Protein AF-A0A7Y4NXD1-F1 (afdb_monomer)

Organism: NCBI:txid2316736

InterPro domains:
  IPR019475 DNA primase, DnaB-helicase binding domain [PF10410] (46-98)
  IPR050219 DnaG Primase [PTHR30313] (4-126)

Solvent-accessible surface area (backbone atoms only — not comparable to full-atom values): 7857 Å² total; per-residue (Å²): 132,84,85,75,71,78,82,77,86,58,69,45,70,82,66,70,88,94,47,55,73,66,57,44,32,73,75,58,35,66,67,52,47,54,49,46,52,73,72,56,45,33,46,56,64,57,47,49,50,59,54,64,49,77,83,50,57,73,87,39,70,69,42,37,53,52,46,52,53,55,40,39,59,57,46,66,71,54,86,52,66,68,62,39,50,53,53,43,47,52,51,14,67,72,69,76,46,55,53,65,61,52,52,52,52,40,52,51,54,54,54,52,56,50,52,55,52,53,57,55,66,71,68,57,77,82,83,80,90,121

Foldseek 3Di:
DDPPPPPDFDKDQDDDPDDDPVRCCVVPNPVVVVVSCVPRIDGPLRVVLVVLPPVFDCVDPVRVVVSLLVSLLSLLPDPDPVSSLVVLVVSCVVVVHDSVVSVVSSVVSNVVVVVVVVVVVVPDDDDPPD

Structure (mmCIF, N/CA/C/O backbone):
data_AF-A0A7Y4NXD1-F1
#
_entry.id   AF-A0A7Y4NXD1-F1
#
loop_
_atom_site.group_PDB
_atom_site.id
_atom_site.type_symbol
_atom_site.label_atom_id
_atom_site.label_alt_id
_atom_site.label_comp_id
_atom_site.label_asym_id
_atom_site.label_entity_id
_atom_site.label_seq_id
_atom_site.pdbx_PDB_ins_code
_atom_site.Cartn_x
_atom_site.Cartn_y
_atom_site.Cartn_z
_atom_site.occupancy
_atom_site.B_iso_or_equiv
_atom_site.auth_seq_id
_atom_site.auth_comp_id
_atom_site.auth_asym_id
_atom_site.auth_atom_id
_atom_site.pdbx_PDB_model_num
ATOM 1 N N . LEU A 1 1 ? -27.018 17.377 -14.875 1.00 37.81 1 LEU A N 1
ATOM 2 C CA . LEU A 1 1 ? -26.372 16.573 -15.936 1.00 37.81 1 LEU A CA 1
ATOM 3 C C . LEU A 1 1 ? -25.035 16.090 -15.398 1.00 37.81 1 LEU A C 1
ATOM 5 O O . LEU A 1 1 ? -24.341 16.871 -14.763 1.00 37.81 1 LEU A O 1
ATOM 9 N N . LEU A 1 2 ? -24.807 14.783 -15.523 1.00 44.75 2 LEU A N 1
ATOM 10 C CA . LEU A 1 2 ? -23.777 13.968 -14.877 1.00 44.75 2 LEU A CA 1
ATOM 11 C C . LEU A 1 2 ? -22.388 14.620 -14.853 1.00 44.75 2 LEU A C 1
ATOM 13 O O . LEU A 1 2 ? -21.795 14.857 -15.900 1.00 44.75 2 LEU A O 1
ATOM 17 N N . VAL A 1 3 ? -21.816 14.773 -13.657 1.00 42.66 3 VAL A N 1
ATOM 18 C CA . VAL A 1 3 ? -20.358 14.753 -13.511 1.00 42.66 3 VAL A CA 1
ATOM 19 C C . VAL A 1 3 ? -19.950 13.282 -13.540 1.00 42.66 3 VAL A C 1
ATOM 21 O O . VAL A 1 3 ? -19.756 12.647 -12.503 1.00 42.66 3 VAL A O 1
ATOM 24 N N . GLU A 1 4 ? -19.878 12.710 -14.739 1.00 45.81 4 GLU A N 1
ATOM 25 C CA . GLU A 1 4 ? -19.120 11.485 -14.969 1.00 45.81 4 GLU A CA 1
ATOM 26 C C . GLU A 1 4 ? -17.649 11.848 -14.737 1.00 45.81 4 GLU A C 1
ATOM 28 O O . GLU A 1 4 ? -16.950 12.357 -15.607 1.00 45.81 4 GLU A O 1
ATOM 33 N N . ARG A 1 5 ? -17.189 11.704 -13.489 1.00 51.44 5 ARG A N 1
ATOM 34 C CA . A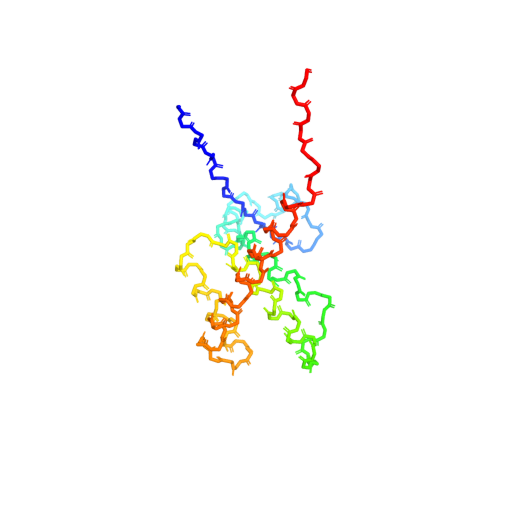RG A 1 5 ? -15.769 11.821 -13.155 1.00 51.44 5 ARG A CA 1
ATOM 35 C C . ARG A 1 5 ? -15.078 10.681 -13.896 1.00 51.44 5 ARG A C 1
ATOM 37 O O . ARG A 1 5 ? -15.188 9.541 -13.451 1.00 51.44 5 ARG A O 1
ATOM 44 N N . ASN A 1 6 ? -14.410 10.969 -15.014 1.00 53.47 6 ASN A N 1
ATOM 45 C CA . ASN A 1 6 ? -13.560 10.001 -15.705 1.00 53.47 6 ASN A CA 1
ATOM 46 C C . ASN A 1 6 ? -12.656 9.309 -14.673 1.00 53.47 6 ASN A C 1
ATOM 48 O O . ASN A 1 6 ? -11.746 9.930 -14.119 1.00 53.47 6 ASN A O 1
ATOM 52 N N . ARG A 1 7 ? -12.930 8.032 -14.382 1.00 69.69 7 ARG A N 1
ATOM 53 C CA . ARG A 1 7 ? -12.058 7.190 -13.559 1.00 69.69 7 ARG A CA 1
ATOM 54 C C . ARG A 1 7 ? -10.813 6.921 -14.396 1.00 69.69 7 ARG A C 1
ATOM 56 O O . ARG A 1 7 ? -10.843 6.106 -15.309 1.00 69.69 7 ARG A O 1
ATOM 63 N N . LEU A 1 8 ? -9.757 7.688 -14.150 1.00 78.06 8 LEU A N 1
ATOM 64 C CA . LEU A 1 8 ? -8.448 7.436 -14.737 1.00 78.06 8 LEU A CA 1
ATOM 65 C C . LEU A 1 8 ? -7.815 6.257 -14.001 1.00 78.06 8 LEU A C 1
ATOM 67 O O . LEU A 1 8 ? -7.568 6.342 -12.797 1.00 78.06 8 LEU A O 1
ATOM 71 N N . ASP A 1 9 ? -7.528 5.184 -14.730 1.00 78.75 9 ASP A N 1
ATOM 72 C CA . ASP A 1 9 ? -6.747 4.074 -14.199 1.00 78.75 9 ASP A CA 1
ATOM 73 C C . ASP A 1 9 ? -5.258 4.418 -14.284 1.00 78.75 9 ASP A C 1
ATOM 75 O O . ASP A 1 9 ? -4.678 4.539 -15.367 1.00 78.75 9 ASP A O 1
ATOM 79 N N . VAL A 1 10 ? -4.635 4.603 -13.120 1.00 85.00 10 VAL A N 1
ATOM 80 C CA . VAL A 1 10 ? -3.220 4.963 -13.007 1.00 85.00 10 VAL A CA 1
ATOM 81 C C . VAL A 1 10 ? -2.395 3.720 -12.697 1.00 85.00 10 VAL A C 1
ATOM 83 O O . VAL A 1 10 ? -2.605 3.046 -11.684 1.00 85.00 10 VAL A O 1
ATOM 86 N N . PHE A 1 11 ? -1.408 3.463 -13.553 1.00 87.88 11 PHE A N 1
ATOM 87 C CA . PHE A 1 11 ? -0.437 2.387 -13.391 1.00 87.88 11 PHE A CA 1
ATOM 88 C C . PHE A 1 11 ? 0.979 2.945 -13.348 1.00 87.88 11 PHE A C 1
ATOM 90 O O . PHE A 1 11 ? 1.300 3.915 -14.033 1.00 87.88 11 PHE A O 1
ATOM 97 N N . VAL A 1 12 ? 1.835 2.285 -12.577 1.00 88.94 12 VAL A N 1
ATOM 98 C CA . VAL A 1 12 ? 3.262 2.577 -12.489 1.00 88.94 12 VAL A CA 1
ATOM 99 C C . VAL A 1 12 ? 4.023 1.372 -13.022 1.00 88.94 12 VAL A C 1
ATOM 101 O O . VAL A 1 12 ? 3.716 0.236 -12.673 1.00 88.94 12 VAL A O 1
ATOM 104 N N . LEU A 1 13 ? 5.011 1.605 -13.880 1.00 88.62 13 LEU A N 1
ATOM 105 C CA . LEU A 1 13 ? 5.920 0.568 -14.353 1.00 88.62 13 LEU A CA 1
ATOM 106 C C . LEU A 1 13 ? 7.327 0.923 -13.894 1.00 88.62 13 LEU A C 1
ATOM 108 O O . LEU A 1 13 ? 7.842 1.984 -14.242 1.00 88.62 13 LEU A O 1
ATOM 112 N N . GLN A 1 14 ? 7.945 0.038 -13.118 1.00 81.31 14 GLN A N 1
ATOM 113 C CA . GLN A 1 14 ? 9.331 0.209 -12.712 1.00 81.31 14 GLN A CA 1
ATOM 114 C C . GLN A 1 14 ? 10.232 -0.510 -13.716 1.00 81.31 14 GLN A C 1
ATOM 116 O O . GLN A 1 14 ? 10.228 -1.735 -13.798 1.00 81.31 14 GLN A O 1
ATOM 121 N N . LEU A 1 15 ? 10.990 0.256 -14.500 1.00 82.25 15 LEU A N 1
ATOM 122 C CA . LEU A 1 15 ? 11.980 -0.310 -15.413 1.00 82.25 15 LEU A CA 1
ATOM 123 C C . LEU A 1 15 ? 13.250 -0.709 -14.635 1.00 82.25 15 LEU A C 1
ATOM 125 O O . LEU A 1 15 ? 13.565 -0.084 -13.616 1.00 82.25 15 LEU A O 1
ATOM 129 N N . PRO A 1 16 ? 13.995 -1.735 -15.091 1.00 75.50 16 PRO A N 1
ATOM 130 C CA . PRO A 1 16 ? 15.298 -2.078 -14.527 1.00 75.50 16 PRO A CA 1
ATOM 131 C C . PRO A 1 16 ? 16.230 -0.860 -14.489 1.00 75.50 16 PRO A C 1
ATOM 133 O O . PRO A 1 16 ? 16.222 -0.041 -15.409 1.00 75.50 16 PRO A O 1
ATOM 136 N N . ALA A 1 17 ? 17.014 -0.748 -13.414 1.00 62.84 17 ALA A N 1
ATOM 137 C CA . ALA A 1 17 ? 17.729 0.473 -13.048 1.00 62.84 17 ALA A CA 1
ATOM 138 C C . ALA A 1 17 ? 18.537 1.094 -14.205 1.00 62.84 17 ALA A C 1
ATOM 140 O O . ALA A 1 17 ? 19.395 0.443 -14.801 1.00 62.84 17 ALA A O 1
ATOM 141 N N . GLY A 1 18 ? 18.274 2.381 -14.463 1.00 62.47 18 GLY A N 1
ATOM 142 C CA . GLY A 1 18 ? 19.087 3.253 -15.314 1.00 62.47 18 GLY A CA 1
ATOM 143 C C . GLY A 1 18 ? 18.698 3.326 -16.791 1.00 62.47 18 GLY A C 1
ATOM 144 O O . GLY A 1 18 ? 19.416 3.973 -17.544 1.00 62.47 18 GLY A O 1
ATOM 145 N N . LYS A 1 19 ? 17.605 2.683 -17.224 1.00 65.88 19 LYS A N 1
ATOM 146 C CA . LYS A 1 19 ? 17.110 2.815 -18.602 1.00 65.88 19 LYS A CA 1
ATOM 147 C C . LYS A 1 19 ? 15.832 3.634 -18.655 1.00 65.88 19 LYS A C 1
ATOM 149 O O . LYS A 1 19 ? 14.822 3.240 -18.071 1.00 65.88 19 LYS A O 1
ATOM 154 N N . ASP A 1 20 ? 15.869 4.711 -19.427 1.00 82.81 20 ASP A N 1
ATOM 155 C CA . ASP A 1 20 ? 14.660 5.405 -19.855 1.00 82.81 20 ASP A CA 1
ATOM 156 C C . ASP A 1 20 ? 13.837 4.501 -20.798 1.00 82.81 20 ASP A C 1
ATOM 158 O O . ASP A 1 20 ? 14.381 3.544 -21.370 1.00 82.81 20 ASP A O 1
ATOM 162 N N . PRO A 1 21 ? 12.525 4.758 -20.981 1.00 78.88 21 PRO A N 1
ATOM 163 C CA . PRO A 1 21 ? 11.661 3.910 -21.806 1.00 78.88 21 PRO A CA 1
ATOM 164 C C . PRO A 1 21 ? 12.219 3.670 -23.213 1.00 78.88 21 PRO A C 1
ATOM 166 O O . PRO A 1 21 ? 12.189 2.540 -23.706 1.00 78.88 21 PRO A O 1
ATOM 169 N N . ASP A 1 22 ? 12.797 4.708 -23.818 1.00 83.94 22 ASP A N 1
ATOM 170 C CA . ASP A 1 22 ? 13.404 4.632 -25.145 1.00 83.94 22 ASP A CA 1
ATOM 171 C C . ASP A 1 22 ? 14.593 3.665 -25.177 1.00 83.94 22 ASP A C 1
ATOM 173 O O . ASP A 1 22 ? 14.684 2.815 -26.064 1.00 83.94 22 ASP A O 1
ATOM 177 N N . ASP A 1 23 ? 15.481 3.732 -24.186 1.00 86.50 23 ASP A N 1
ATOM 178 C CA . ASP A 1 23 ? 16.654 2.860 -24.102 1.00 86.50 23 ASP A CA 1
ATOM 179 C C . ASP A 1 23 ? 16.276 1.415 -23.788 1.00 86.50 23 ASP A C 1
ATOM 181 O O . ASP A 1 23 ? 16.902 0.470 -24.284 1.00 86.50 23 ASP A O 1
ATOM 185 N N . PHE A 1 24 ? 15.219 1.219 -23.000 1.00 85.06 24 PHE A N 1
ATOM 186 C CA . PHE A 1 24 ? 14.673 -0.107 -22.763 1.00 85.06 24 PHE A CA 1
ATOM 187 C C . PHE A 1 24 ? 14.128 -0.724 -24.056 1.00 85.06 24 PHE A C 1
ATOM 189 O O . PHE A 1 24 ? 14.458 -1.873 -24.364 1.00 85.06 24 PHE A O 1
ATOM 196 N N . ILE A 1 25 ? 13.340 0.031 -24.830 1.00 86.06 25 ILE A N 1
ATOM 197 C CA . ILE A 1 25 ? 12.751 -0.434 -26.094 1.00 86.06 25 ILE A CA 1
ATOM 198 C C . ILE A 1 25 ? 13.840 -0.689 -27.140 1.00 86.06 25 ILE A C 1
ATOM 200 O O . ILE A 1 25 ? 13.803 -1.729 -27.796 1.00 86.06 25 ILE A O 1
ATOM 204 N N . ARG A 1 26 ? 14.839 0.194 -27.265 1.00 86.00 26 ARG A N 1
ATOM 205 C CA . ARG A 1 26 ? 15.977 -0.007 -28.180 1.00 86.00 26 ARG A CA 1
ATOM 206 C C . ARG A 1 26 ? 16.763 -1.274 -27.851 1.00 86.00 26 ARG A C 1
ATOM 208 O O . ARG A 1 26 ? 17.137 -2.007 -28.758 1.00 86.00 26 ARG A O 1
ATOM 215 N N . ALA A 1 27 ? 17.003 -1.542 -26.567 1.00 85.56 27 ALA A N 1
ATOM 216 C CA . ALA A 1 27 ? 17.802 -2.691 -26.144 1.00 85.56 27 ALA A CA 1
ATOM 217 C C . ALA A 1 27 ? 17.030 -4.022 -26.148 1.00 85.56 27 ALA A C 1
ATOM 219 O O . ALA A 1 27 ? 17.622 -5.069 -26.392 1.00 85.56 27 ALA A O 1
ATOM 220 N N . SER A 1 28 ? 15.735 -3.997 -25.822 1.00 83.00 28 SER A N 1
ATOM 221 C CA . SER A 1 28 ? 14.937 -5.206 -25.548 1.00 83.00 28 SER A CA 1
ATOM 222 C C . SER A 1 28 ? 13.862 -5.491 -26.597 1.00 83.00 28 SER A C 1
ATOM 224 O O . SER A 1 28 ? 13.283 -6.576 -26.600 1.00 83.00 28 SER A O 1
ATOM 226 N N . GLY A 1 29 ? 13.585 -4.529 -27.474 1.00 87.19 29 GLY A N 1
ATOM 227 C CA . GLY A 1 29 ? 12.512 -4.581 -28.454 1.00 87.19 29 GLY A CA 1
ATOM 228 C C . GLY A 1 29 ? 11.131 -4.220 -27.879 1.00 87.19 29 GLY A C 1
ATOM 229 O O . GLY A 1 29 ? 10.883 -4.335 -26.673 1.00 87.19 29 GLY A O 1
ATOM 230 N N . PRO A 1 30 ? 10.191 -3.806 -28.749 1.00 87.12 30 PRO A N 1
ATOM 231 C CA . PRO A 1 30 ? 8.854 -3.367 -28.346 1.00 87.12 30 PRO A CA 1
ATOM 232 C C . PRO A 1 30 ? 7.993 -4.495 -27.760 1.00 87.12 30 PRO A C 1
ATOM 234 O O . PRO A 1 30 ? 7.182 -4.246 -26.871 1.00 87.12 30 PRO A O 1
ATOM 237 N N 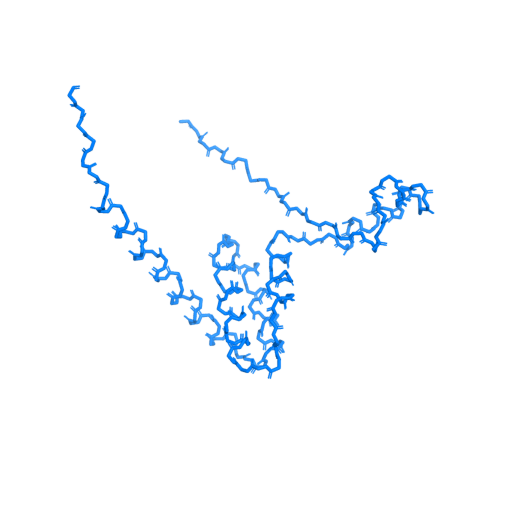. GLU A 1 31 ? 8.173 -5.739 -28.210 1.00 89.69 31 GLU A N 1
ATOM 238 C CA . GLU A 1 31 ? 7.401 -6.880 -27.695 1.00 89.69 31 GLU A CA 1
ATOM 239 C C . GLU A 1 31 ? 7.750 -7.192 -26.238 1.00 89.69 31 GLU A C 1
ATOM 241 O O . GLU A 1 31 ? 6.858 -7.368 -25.408 1.00 89.69 31 GLU A O 1
ATOM 246 N N . LYS A 1 32 ? 9.038 -7.127 -25.885 1.00 86.56 32 LYS A N 1
ATOM 247 C CA . LYS A 1 32 ? 9.484 -7.307 -24.502 1.00 86.56 32 LYS A CA 1
ATOM 248 C C . LYS A 1 32 ? 9.002 -6.177 -23.594 1.00 86.56 32 LYS A C 1
ATOM 250 O O . LYS A 1 32 ? 8.636 -6.425 -22.450 1.00 86.56 32 LYS A O 1
ATOM 255 N N . PHE A 1 33 ? 8.932 -4.944 -24.100 1.00 86.06 33 PHE A N 1
ATOM 256 C CA . PHE A 1 33 ? 8.320 -3.836 -23.362 1.00 86.06 33 PHE A CA 1
ATOM 257 C C . PHE A 1 33 ? 6.825 -4.067 -23.104 1.00 86.06 33 PHE A C 1
ATOM 259 O O . PHE A 1 33 ? 6.371 -3.868 -21.982 1.00 86.06 33 PHE A O 1
ATOM 266 N N . LYS A 1 34 ? 6.055 -4.531 -24.100 1.00 87.44 34 LYS A N 1
ATOM 267 C CA . LYS A 1 34 ? 4.631 -4.869 -23.911 1.00 87.44 34 LYS A CA 1
ATOM 268 C C . LYS A 1 34 ? 4.440 -5.976 -22.877 1.00 87.44 34 LYS A C 1
ATOM 270 O O . LYS A 1 34 ? 3.500 -5.910 -22.088 1.00 87.44 34 LYS A O 1
ATOM 275 N N . GLU A 1 35 ? 5.306 -6.984 -22.888 1.00 88.69 35 GLU A N 1
ATOM 276 C CA . GLU A 1 35 ? 5.285 -8.067 -21.908 1.00 88.69 35 GLU A CA 1
ATOM 277 C C . GLU A 1 35 ? 5.540 -7.536 -20.493 1.00 88.69 35 GLU A C 1
ATOM 279 O O . GLU A 1 35 ? 4.720 -7.747 -19.599 1.00 88.69 35 GLU A O 1
ATOM 284 N N . VAL A 1 36 ? 6.609 -6.754 -20.319 1.00 85.69 36 VAL A N 1
ATOM 285 C CA . VAL A 1 36 ? 6.955 -6.111 -19.044 1.00 85.69 36 VAL A CA 1
ATOM 286 C C . VAL A 1 36 ? 5.838 -5.181 -18.573 1.00 85.69 36 VAL A C 1
ATOM 288 O O . VAL A 1 36 ? 5.429 -5.253 -17.420 1.00 85.69 36 VAL A O 1
ATOM 291 N N . TYR A 1 37 ? 5.261 -4.376 -19.464 1.00 86.19 37 TYR A N 1
ATOM 292 C CA . TYR A 1 37 ? 4.117 -3.529 -19.140 1.00 86.19 37 TYR A CA 1
ATOM 293 C C . TYR A 1 37 ? 2.918 -4.348 -18.645 1.00 86.19 37 TYR A C 1
ATOM 295 O O . TYR A 1 37 ? 2.288 -3.978 -17.662 1.00 86.19 37 TYR A O 1
ATOM 303 N N . LYS A 1 38 ? 2.590 -5.472 -19.290 1.00 86.00 38 LYS A N 1
ATOM 304 C CA . LYS A 1 38 ? 1.449 -6.306 -18.882 1.00 86.00 38 LYS A CA 1
ATOM 305 C C . LYS A 1 38 ? 1.689 -7.037 -17.563 1.00 86.00 38 LYS A C 1
ATOM 307 O O . LYS A 1 38 ? 0.754 -7.154 -16.778 1.00 86.00 38 LYS A O 1
ATOM 312 N N . GLN A 1 39 ? 2.902 -7.539 -17.343 1.00 85.69 39 GLN A N 1
ATOM 313 C CA . GLN A 1 39 ? 3.222 -8.409 -16.210 1.00 85.69 39 GLN A CA 1
ATOM 314 C C . GLN A 1 39 ? 3.689 -7.648 -14.964 1.00 85.69 39 GLN A C 1
ATOM 316 O O . GLN A 1 39 ? 3.464 -8.115 -13.854 1.00 85.69 39 GLN A O 1
ATOM 321 N N . GLN A 1 40 ? 4.357 -6.505 -15.137 1.00 86.00 40 GLN A N 1
ATOM 322 C CA . GLN A 1 40 ? 5.079 -5.819 -14.058 1.00 86.00 40 GLN A CA 1
ATOM 323 C C . GLN A 1 40 ? 4.523 -4.432 -13.732 1.00 86.00 40 GLN A C 1
ATOM 325 O O . GLN A 1 40 ? 5.022 -3.775 -12.817 1.00 86.00 40 GLN A O 1
ATOM 330 N N . ARG A 1 41 ? 3.497 -3.953 -14.451 1.00 87.19 41 ARG A N 1
ATOM 331 C CA . ARG A 1 41 ? 2.812 -2.726 -14.034 1.00 87.19 41 ARG A CA 1
ATOM 332 C C . ARG A 1 41 ? 2.108 -2.962 -12.702 1.00 87.19 41 ARG A C 1
ATOM 334 O O . ARG A 1 41 ? 1.419 -3.962 -12.514 1.00 87.19 41 ARG A O 1
ATOM 341 N N . MET A 1 42 ? 2.235 -2.001 -11.807 1.00 89.44 42 MET A N 1
ATOM 342 C CA . MET A 1 42 ? 1.544 -1.975 -10.527 1.00 89.44 42 MET A CA 1
ATOM 343 C C . MET A 1 42 ? 0.479 -0.884 -10.540 1.00 89.44 42 MET A C 1
ATOM 345 O O . MET A 1 42 ? 0.602 0.122 -11.241 1.00 89.44 42 MET A O 1
ATOM 349 N N . THR A 1 43 ? -0.588 -1.083 -9.775 1.00 90.38 43 THR A N 1
ATOM 350 C CA . THR A 1 43 ? -1.568 -0.021 -9.534 1.00 90.38 43 THR A CA 1
ATOM 351 C C . THR A 1 43 ? -0.920 1.104 -8.728 1.00 90.38 43 THR A C 1
ATOM 353 O O . THR A 1 43 ? 0.102 0.917 -8.061 1.00 90.38 43 THR A O 1
ATOM 356 N N . TRP A 1 44 ? -1.541 2.280 -8.742 1.00 90.31 44 TRP A N 1
ATOM 357 C CA . TRP A 1 44 ? -1.123 3.394 -7.892 1.00 90.31 44 TRP A CA 1
ATOM 358 C C . TRP A 1 44 ? -1.043 3.022 -6.401 1.00 90.31 44 TRP A C 1
ATOM 360 O O . TRP A 1 44 ? -0.087 3.384 -5.718 1.00 90.31 44 TRP A O 1
ATOM 370 N N . THR A 1 45 ? -2.012 2.256 -5.900 1.00 91.25 45 THR A N 1
ATOM 371 C CA . THR A 1 45 ? -2.040 1.813 -4.499 1.00 91.25 45 THR A CA 1
ATOM 372 C C . THR A 1 45 ? -0.909 0.838 -4.189 1.00 91.25 45 THR A C 1
ATOM 374 O O . THR A 1 45 ? -0.207 1.026 -3.197 1.00 91.25 45 THR A O 1
ATOM 377 N N . ALA A 1 46 ? -0.666 -0.146 -5.061 1.00 90.81 46 ALA A N 1
ATOM 378 C CA . ALA A 1 46 ? 0.451 -1.076 -4.909 1.00 90.81 46 ALA A CA 1
ATOM 379 C C . ALA A 1 46 ? 1.802 -0.342 -4.915 1.00 90.81 46 ALA A C 1
ATOM 381 O O . ALA A 1 46 ? 2.663 -0.623 -4.080 1.00 90.81 46 ALA A O 1
ATOM 382 N N . PHE A 1 47 ? 1.961 0.657 -5.791 1.00 92.00 47 PHE A N 1
AT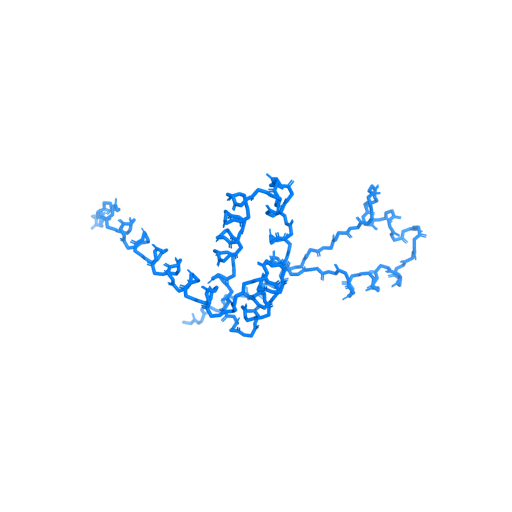OM 383 C CA . PHE A 1 47 ? 3.143 1.516 -5.796 1.00 92.00 47 PHE A CA 1
ATOM 384 C C . PHE A 1 47 ? 3.333 2.244 -4.465 1.00 92.00 47 PHE A C 1
ATOM 386 O O . PHE A 1 47 ? 4.437 2.234 -3.925 1.00 92.00 47 PHE A O 1
ATOM 393 N N . LYS A 1 48 ? 2.277 2.850 -3.908 1.00 92.38 48 LYS A N 1
ATOM 394 C CA . LYS A 1 48 ? 2.372 3.551 -2.621 1.00 92.38 48 LYS A CA 1
ATOM 395 C C . LYS A 1 48 ? 2.740 2.631 -1.471 1.00 92.38 48 LYS A C 1
ATOM 397 O O . LYS A 1 48 ? 3.614 2.993 -0.694 1.00 92.38 48 LYS A O 1
ATOM 402 N N . ILE A 1 49 ? 2.105 1.464 -1.375 1.00 92.75 49 ILE A N 1
ATOM 403 C CA . ILE A 1 49 ? 2.423 0.464 -0.347 1.00 92.75 49 ILE A CA 1
ATOM 404 C C . ILE A 1 49 ? 3.910 0.098 -0.438 1.00 92.75 49 ILE A C 1
ATOM 406 O O . ILE A 1 49 ? 4.643 0.210 0.541 1.00 92.75 49 ILE A O 1
ATOM 410 N N . HIS A 1 50 ? 4.396 -0.215 -1.642 1.00 90.75 50 HIS A N 1
ATOM 411 C CA . HIS A 1 50 ? 5.812 -0.505 -1.859 1.00 90.75 50 HIS A CA 1
ATOM 412 C C . HIS A 1 50 ? 6.728 0.693 -1.543 1.00 90.75 50 HIS A C 1
ATOM 414 O O . HIS A 1 50 ? 7.818 0.521 -1.001 1.00 90.75 50 HIS A O 1
ATOM 420 N N . TYR A 1 51 ? 6.307 1.918 -1.861 1.00 91.44 51 TYR A N 1
ATOM 421 C CA . TYR A 1 51 ? 7.073 3.131 -1.580 1.00 91.44 51 TYR A CA 1
ATOM 422 C C . TYR A 1 51 ? 7.197 3.401 -0.075 1.00 91.44 51 TYR A C 1
ATOM 424 O O . TYR A 1 51 ? 8.298 3.677 0.394 1.00 91.44 51 TYR A O 1
ATOM 432 N N . LEU A 1 52 ? 6.108 3.254 0.690 1.00 92.38 52 LEU A N 1
ATOM 433 C CA . LEU A 1 52 ? 6.071 3.468 2.145 1.00 92.38 52 LEU A CA 1
ATOM 434 C C . LEU A 1 52 ? 7.081 2.595 2.903 1.00 92.38 52 LEU A C 1
ATOM 436 O O . LEU A 1 52 ? 7.529 2.970 3.985 1.00 92.38 52 LEU A O 1
ATOM 440 N N . ARG A 1 53 ? 7.469 1.456 2.319 1.00 91.44 53 ARG A N 1
ATOM 441 C CA . ARG A 1 53 ? 8.482 0.549 2.866 1.00 91.44 53 ARG A CA 1
ATOM 442 C C . ARG A 1 53 ? 9.896 1.128 2.825 1.00 91.44 53 ARG A C 1
ATOM 444 O O . ARG A 1 53 ? 10.701 0.801 3.690 1.00 91.44 53 ARG A O 1
ATOM 451 N N . LYS A 1 54 ? 10.230 1.943 1.818 1.00 86.88 54 LYS A N 1
ATOM 452 C CA . LYS A 1 54 ? 11.625 2.315 1.503 1.00 86.88 54 LYS A CA 1
ATOM 453 C C . LYS A 1 54 ? 12.322 3.132 2.590 1.00 86.88 54 LYS A C 1
ATOM 455 O O . LYS A 1 54 ? 13.546 3.135 2.637 1.00 86.88 54 LYS A O 1
ATOM 460 N N . GLU A 1 55 ? 11.561 3.809 3.439 1.00 80.44 55 GLU A N 1
ATO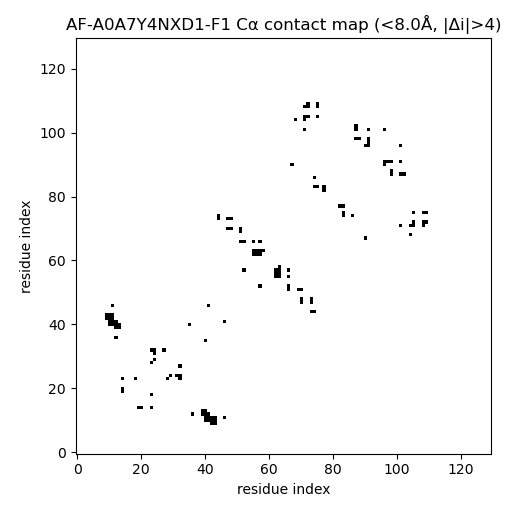M 461 C CA . GLU A 1 55 ? 12.083 4.728 4.456 1.00 80.44 55 GLU A CA 1
ATOM 462 C C . GLU A 1 55 ? 11.967 4.160 5.882 1.00 80.44 55 GLU A C 1
ATOM 464 O O . GLU A 1 55 ? 12.032 4.916 6.846 1.00 80.44 55 GLU A O 1
ATOM 469 N N . ARG A 1 56 ? 11.759 2.841 6.038 1.00 88.50 56 ARG A N 1
ATOM 470 C CA . ARG A 1 56 ? 11.449 2.221 7.340 1.00 88.50 56 ARG A CA 1
ATOM 471 C C . ARG A 1 56 ? 12.276 0.982 7.619 1.00 88.50 56 ARG A C 1
ATOM 473 O O . ARG A 1 56 ? 12.508 0.157 6.735 1.00 88.50 56 ARG A O 1
ATOM 480 N N . ASN A 1 57 ? 12.642 0.805 8.882 1.00 90.81 57 ASN A N 1
ATOM 481 C CA . ASN A 1 57 ? 13.224 -0.432 9.363 1.00 90.81 57 ASN A CA 1
ATOM 482 C C . ASN A 1 57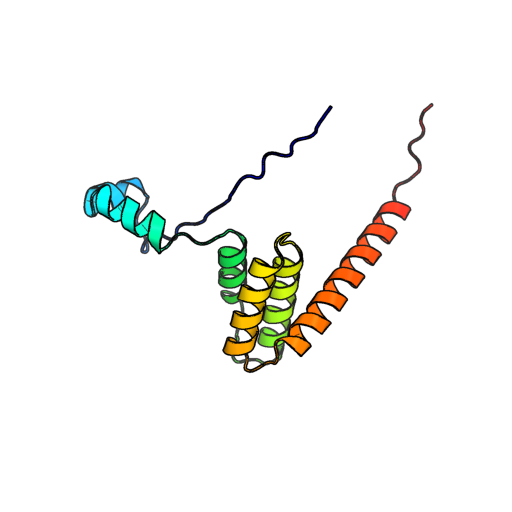 ? 12.115 -1.386 9.823 1.00 90.81 57 ASN A C 1
ATOM 484 O O . ASN A 1 57 ? 11.783 -1.447 11.002 1.00 90.81 57 ASN A O 1
ATOM 488 N N . LEU A 1 58 ? 11.588 -2.202 8.908 1.00 90.75 58 LEU A N 1
ATOM 489 C CA . LEU A 1 58 ? 10.538 -3.181 9.225 1.00 90.75 58 LEU A CA 1
ATOM 490 C C . LEU A 1 58 ? 10.994 -4.352 10.120 1.00 90.75 58 LEU A C 1
ATOM 492 O O . LEU A 1 58 ? 10.248 -5.309 10.275 1.00 90.75 58 LEU A O 1
ATOM 496 N N . GLN A 1 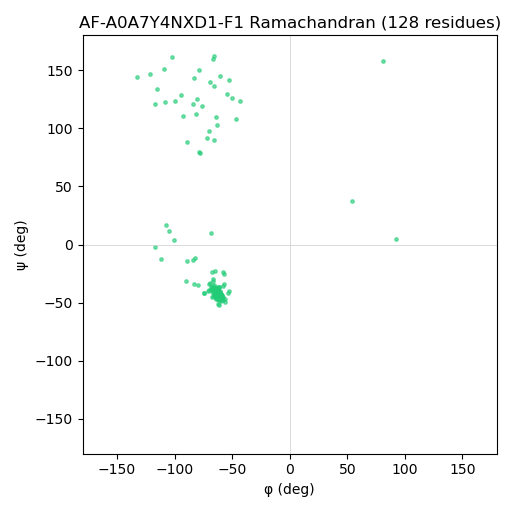59 ? 12.198 -4.314 10.694 1.00 90.25 59 GLN A N 1
ATOM 497 C CA . GLN A 1 59 ? 12.591 -5.199 11.800 1.00 90.25 59 GLN A CA 1
ATOM 498 C C . GLN A 1 59 ? 12.255 -4.595 13.172 1.00 90.25 59 GLN A C 1
ATOM 500 O O . GLN A 1 59 ? 12.299 -5.292 14.179 1.00 90.25 59 GLN A O 1
ATOM 505 N N . ASN A 1 60 ? 11.947 -3.296 13.230 1.00 94.06 60 ASN A N 1
ATOM 506 C CA . ASN A 1 60 ? 11.514 -2.619 14.443 1.00 94.06 60 ASN A CA 1
ATOM 507 C C . ASN A 1 60 ? 9.980 -2.589 14.512 1.00 94.06 60 ASN A C 1
ATOM 509 O O . ASN A 1 60 ? 9.326 -2.131 13.578 1.00 94.06 60 ASN A O 1
ATOM 513 N N . GLU A 1 61 ? 9.411 -3.020 15.638 1.00 92.50 61 GLU A N 1
ATOM 514 C CA . GLU A 1 61 ? 7.955 -3.088 15.842 1.00 92.50 61 GLU A CA 1
ATOM 515 C C . GLU A 1 61 ? 7.260 -1.726 15.668 1.00 92.50 61 GLU A C 1
ATOM 517 O O . GLU A 1 61 ? 6.166 -1.652 15.115 1.00 92.50 61 GLU A O 1
ATOM 522 N N . THR A 1 62 ? 7.906 -0.625 16.070 1.00 93.94 62 THR A N 1
ATOM 523 C CA . THR A 1 62 ? 7.346 0.732 15.920 1.00 93.94 62 THR A CA 1
ATOM 524 C C . THR A 1 62 ? 7.205 1.103 14.445 1.00 93.94 62 THR A C 1
ATOM 526 O O . THR A 1 62 ? 6.155 1.587 14.017 1.00 93.94 62 THR A O 1
ATOM 529 N N . ASP A 1 63 ? 8.238 0.824 13.651 1.00 94.94 63 ASP A N 1
ATOM 530 C CA . ASP A 1 63 ? 8.245 1.082 12.210 1.00 94.94 63 ASP A CA 1
ATOM 531 C C . ASP A 1 63 ? 7.270 0.163 11.465 1.00 94.94 63 ASP A C 1
ATOM 533 O O . ASP A 1 63 ? 6.616 0.609 10.518 1.00 94.94 63 ASP A O 1
ATOM 537 N N . GLN A 1 64 ? 7.131 -1.095 11.903 1.00 94.38 64 GLN A N 1
ATOM 538 C CA . GLN A 1 64 ? 6.129 -2.027 11.377 1.00 94.38 64 GLN A CA 1
ATOM 539 C C . GLN A 1 64 ? 4.709 -1.509 11.614 1.00 94.38 64 GLN A C 1
ATOM 541 O O . GLN A 1 64 ? 3.938 -1.393 10.662 1.00 94.38 64 GLN A O 1
ATOM 546 N N . ILE A 1 65 ? 4.371 -1.141 12.855 1.00 93.94 65 ILE A N 1
ATOM 547 C CA . ILE A 1 65 ? 3.045 -0.609 13.199 1.00 93.94 65 ILE A CA 1
ATOM 548 C C . ILE A 1 65 ? 2.756 0.649 12.378 1.00 93.94 65 ILE A C 1
ATOM 550 O O . ILE A 1 65 ? 1.703 0.747 11.746 1.00 93.94 65 ILE A O 1
ATOM 554 N N . GLY A 1 66 ? 3.714 1.579 12.312 1.00 94.06 66 GLY A N 1
ATOM 555 C CA . GLY A 1 66 ? 3.570 2.785 11.501 1.00 94.06 66 GLY A CA 1
ATOM 556 C C . GLY A 1 66 ? 3.357 2.469 10.019 1.00 94.06 66 GLY A C 1
ATOM 557 O O . GLY A 1 66 ? 2.531 3.101 9.361 1.00 94.06 66 GLY A O 1
ATOM 558 N N . TYR A 1 67 ? 4.098 1.499 9.468 1.00 95.56 67 TYR A N 1
ATOM 559 C CA . TYR A 1 67 ? 3.962 1.061 8.073 1.00 95.56 67 TYR A CA 1
ATOM 560 C C . TYR A 1 67 ? 2.578 0.500 7.779 1.00 95.56 67 TYR A C 1
ATOM 562 O O . TYR A 1 67 ? 1.951 0.903 6.796 1.00 95.56 67 TYR A O 1
ATOM 570 N N . ILE A 1 68 ? 2.082 -0.377 8.649 1.00 95.00 68 ILE A N 1
ATOM 571 C CA . ILE A 1 68 ? 0.755 -0.970 8.517 1.00 95.00 68 ILE A CA 1
ATOM 572 C C . ILE A 1 68 ? -0.313 0.126 8.566 1.00 95.00 68 ILE A C 1
ATOM 574 O O . ILE A 1 68 ? -1.175 0.167 7.689 1.00 95.00 68 ILE A O 1
ATOM 578 N N . ASP A 1 69 ? -0.228 1.060 9.515 1.00 94.12 69 ASP A N 1
ATOM 579 C CA . ASP A 1 69 ? -1.184 2.166 9.632 1.00 94.12 69 ASP A CA 1
ATOM 580 C C . ASP A 1 69 ? -1.232 3.041 8.371 1.00 94.12 69 ASP A C 1
ATOM 582 O O . ASP A 1 69 ? -2.317 3.388 7.889 1.00 94.12 69 ASP A O 1
ATOM 586 N N . ASP A 1 70 ? -0.078 3.382 7.798 1.00 94.44 70 ASP A N 1
ATOM 587 C CA . ASP A 1 70 ? -0.025 4.181 6.573 1.00 94.44 70 ASP A CA 1
ATOM 588 C C . ASP A 1 70 ? -0.551 3.407 5.357 1.00 94.44 70 ASP A C 1
ATOM 590 O O . ASP A 1 70 ? -1.296 3.966 4.545 1.00 94.44 70 ASP A O 1
ATOM 594 N N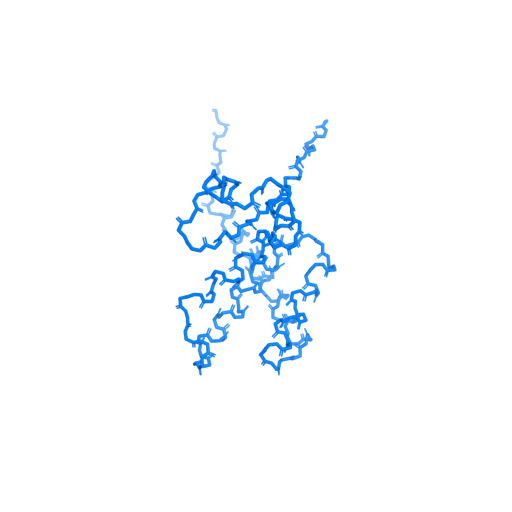 . CYS A 1 71 ? -0.265 2.105 5.267 1.00 95.00 71 CYS A N 1
ATOM 595 C CA . CYS A 1 71 ? -0.850 1.243 4.243 1.00 95.00 71 CYS A CA 1
ATOM 596 C C . CYS A 1 71 ? -2.376 1.182 4.370 1.00 95.00 71 CYS A C 1
ATOM 598 O O . CYS A 1 71 ? -3.083 1.352 3.376 1.00 95.00 71 CYS A O 1
ATOM 600 N N . LEU A 1 72 ? -2.908 1.015 5.585 1.00 94.94 72 LEU A N 1
ATOM 601 C CA . LEU A 1 72 ? -4.350 0.997 5.835 1.00 94.94 72 LEU A CA 1
ATOM 602 C C . LEU A 1 72 ? -5.017 2.320 5.438 1.00 94.94 72 LEU A C 1
ATOM 604 O O . LEU A 1 72 ? -6.121 2.303 4.894 1.00 94.94 72 LEU A O 1
ATOM 608 N N . ARG A 1 73 ? -4.355 3.469 5.633 1.00 92.62 73 ARG A N 1
ATOM 609 C CA . ARG A 1 73 ? -4.862 4.771 5.155 1.00 92.62 73 ARG A CA 1
ATOM 610 C C . ARG A 1 73 ? -4.918 4.866 3.633 1.00 92.62 73 ARG A C 1
ATOM 612 O O . ARG A 1 73 ? -5.823 5.517 3.113 1.00 92.62 73 ARG A O 1
ATOM 619 N N . GLU A 1 74 ? -3.986 4.255 2.907 1.00 93.06 74 GLU A N 1
ATOM 620 C CA . GLU A 1 74 ? -4.057 4.199 1.441 1.00 93.06 74 GLU A CA 1
ATOM 621 C C . GLU A 1 74 ? -5.125 3.205 0.962 1.00 93.06 74 GLU A C 1
ATOM 623 O O . GLU A 1 74 ? -5.926 3.546 0.093 1.00 93.06 74 GLU A O 1
ATOM 628 N N . ILE A 1 75 ? -5.227 2.029 1.591 1.00 93.25 75 ILE A N 1
ATOM 629 C CA . ILE A 1 75 ? -6.256 1.016 1.296 1.00 93.25 75 ILE A CA 1
ATOM 630 C C . ILE A 1 75 ? -7.668 1.566 1.555 1.00 93.25 75 ILE A C 1
ATOM 632 O O . ILE A 1 75 ? -8.595 1.294 0.791 1.00 93.25 75 ILE A O 1
ATOM 636 N N . ALA A 1 76 ? -7.841 2.397 2.586 1.00 91.94 76 ALA A N 1
ATOM 637 C CA . ALA A 1 76 ? -9.103 3.062 2.913 1.00 91.94 76 ALA A CA 1
ATOM 638 C C . ALA A 1 76 ? -9.659 3.937 1.775 1.00 91.94 76 ALA A C 1
ATOM 640 O O . ALA A 1 76 ? -10.864 4.183 1.732 1.00 91.94 76 ALA A O 1
ATOM 641 N N . LYS A 1 77 ? -8.801 4.407 0.859 1.00 89.44 77 LYS A N 1
ATOM 642 C CA . LYS A 1 77 ? -9.182 5.269 -0.272 1.00 89.44 77 LYS A CA 1
ATOM 643 C C . LYS A 1 77 ? -9.703 4.484 -1.476 1.00 89.44 77 LYS A C 1
ATOM 645 O O . LYS A 1 77 ? -10.245 5.092 -2.392 1.00 89.44 77 LYS A O 1
ATOM 650 N N . LEU A 1 78 ? -9.519 3.163 -1.503 1.00 89.50 78 LEU A N 1
ATOM 651 C CA . LEU A 1 78 ? -10.011 2.310 -2.582 1.00 89.50 78 LEU A CA 1
ATOM 652 C C . LEU A 1 78 ? -11.536 2.226 -2.534 1.00 89.50 78 LEU A C 1
ATOM 654 O O . LEU A 1 78 ? -12.104 2.047 -1.460 1.00 89.50 78 LEU A O 1
ATOM 658 N N . ASP A 1 79 ? -12.205 2.255 -3.684 1.00 86.62 79 ASP A N 1
ATOM 659 C CA . ASP A 1 79 ? -13.663 2.080 -3.751 1.00 86.62 79 ASP A CA 1
ATOM 660 C C . ASP A 1 79 ? -14.076 0.600 -3.742 1.00 86.62 79 ASP A C 1
ATOM 662 O O . ASP A 1 79 ? -15.113 0.238 -3.182 1.00 86.62 79 ASP A O 1
ATOM 666 N N . GLN A 1 80 ? -13.258 -0.269 -4.344 1.00 89.81 80 GLN A N 1
ATOM 667 C CA . GLN A 1 80 ? -13.588 -1.676 -4.562 1.00 89.81 80 GLN A CA 1
ATOM 668 C C . GLN A 1 80 ? -13.272 -2.527 -3.328 1.00 89.81 80 GLN A C 1
ATOM 670 O O . GLN A 1 80 ? -12.124 -2.628 -2.899 1.00 89.81 80 GLN A O 1
ATOM 675 N N . ALA A 1 81 ? -14.289 -3.194 -2.777 1.00 90.62 81 ALA A N 1
ATOM 676 C CA . ALA A 1 81 ? -14.139 -4.038 -1.589 1.00 90.62 81 ALA A CA 1
ATOM 677 C C . ALA A 1 81 ? -13.185 -5.224 -1.814 1.00 90.62 81 ALA A C 1
ATOM 679 O O . ALA A 1 81 ? -12.378 -5.529 -0.939 1.00 90.62 81 ALA A O 1
ATOM 680 N N . VAL A 1 82 ? -13.243 -5.842 -2.998 1.00 93.19 82 VAL A N 1
ATOM 681 C CA . VAL A 1 82 ? -12.365 -6.962 -3.379 1.00 93.19 82 VAL A CA 1
ATOM 682 C C . VAL A 1 82 ? -10.900 -6.527 -3.394 1.00 93.19 82 VAL A C 1
ATOM 684 O O . VAL A 1 82 ? -10.039 -7.231 -2.877 1.00 93.19 82 VAL A O 1
ATOM 687 N N . GLU A 1 83 ? -10.619 -5.339 -3.934 1.00 91.44 83 GLU A N 1
ATOM 688 C CA . GLU A 1 83 ? -9.261 -4.797 -3.981 1.00 91.44 83 GLU A CA 1
ATOM 689 C C . GLU A 1 83 ? -8.723 -4.524 -2.569 1.00 91.44 83 GLU A C 1
ATOM 691 O O . GLU A 1 83 ? -7.599 -4.909 -2.253 1.00 91.44 83 GLU A O 1
ATOM 696 N N . ARG A 1 84 ? -9.547 -3.940 -1.683 1.00 93.81 84 ARG A N 1
ATOM 697 C CA . ARG A 1 84 ? -9.172 -3.770 -0.270 1.00 93.81 84 ARG A CA 1
ATOM 698 C C . ARG A 1 84 ? -8.842 -5.107 0.381 1.00 93.81 84 ARG A C 1
ATOM 700 O O . ARG A 1 84 ? -7.817 -5.213 1.042 1.00 93.81 84 ARG A O 1
ATOM 707 N N . GLU A 1 85 ? -9.691 -6.117 0.203 1.00 95.06 85 GLU A N 1
ATOM 708 C CA . GLU A 1 85 ? -9.490 -7.428 0.825 1.00 95.06 85 GLU A CA 1
ATOM 709 C C . GLU A 1 85 ? -8.198 -8.107 0.357 1.00 95.06 85 GLU A C 1
ATOM 711 O O . GLU A 1 85 ? -7.491 -8.682 1.183 1.00 95.06 85 GLU A O 1
ATOM 716 N N . LEU A 1 86 ? -7.840 -7.974 -0.924 1.00 95.38 86 LEU A N 1
ATOM 717 C CA . LEU A 1 86 ? -6.583 -8.504 -1.449 1.00 95.38 86 LEU A CA 1
ATOM 718 C C . LEU A 1 86 ? -5.364 -7.886 -0.747 1.00 95.38 86 LEU A C 1
ATOM 720 O O . LEU A 1 86 ? -4.493 -8.626 -0.293 1.00 95.38 86 LEU A O 1
ATOM 724 N N . TYR A 1 87 ? -5.318 -6.557 -0.599 1.00 95.94 87 TYR A N 1
ATOM 725 C CA . TYR A 1 87 ? -4.214 -5.899 0.112 1.00 95.94 87 TYR A CA 1
ATOM 726 C C . TYR A 1 87 ? -4.211 -6.210 1.612 1.00 95.94 87 TYR A C 1
ATOM 728 O O . TYR A 1 87 ? -3.147 -6.397 2.194 1.00 95.94 87 TYR A O 1
ATOM 736 N N . LEU A 1 88 ? -5.384 -6.300 2.250 1.00 96.38 88 LEU A N 1
ATOM 737 C CA . LEU A 1 88 ? -5.469 -6.691 3.661 1.00 96.38 88 LEU A CA 1
ATOM 738 C C . LEU A 1 88 ? -4.930 -8.104 3.882 1.00 96.38 88 LEU A C 1
ATOM 740 O O . LEU A 1 88 ? -4.229 -8.331 4.861 1.00 96.38 88 LEU A O 1
ATOM 744 N N . LYS A 1 89 ? -5.224 -9.038 2.973 1.00 96.88 89 LYS A N 1
ATOM 745 C CA . LYS A 1 89 ? -4.675 -10.393 3.033 1.00 96.88 89 LYS A CA 1
ATOM 746 C C . LYS A 1 89 ? -3.155 -10.393 2.867 1.00 96.88 89 LYS A C 1
ATOM 748 O O . LYS A 1 89 ? -2.475 -11.053 3.634 1.00 96.88 89 LYS A O 1
ATOM 753 N N . GLN A 1 90 ? -2.626 -9.609 1.927 1.00 95.19 90 GLN A N 1
ATOM 754 C CA . GLN A 1 90 ? -1.177 -9.475 1.747 1.00 95.19 90 GLN A CA 1
ATOM 755 C C . GLN A 1 90 ? -0.481 -8.957 3.013 1.00 95.19 90 GLN A C 1
ATOM 757 O O . GLN A 1 90 ? 0.529 -9.519 3.417 1.00 95.19 90 GLN A O 1
ATOM 762 N N . LEU A 1 91 ? -1.037 -7.928 3.663 1.00 95.44 91 LEU A N 1
ATOM 763 C CA . LEU A 1 91 ? -0.499 -7.411 4.926 1.00 95.44 91 LEU A CA 1
ATOM 764 C C . LEU A 1 91 ? -0.642 -8.418 6.076 1.00 95.44 91 LEU A C 1
ATOM 766 O O . LEU A 1 91 ? 0.264 -8.542 6.891 1.00 95.44 91 LEU A O 1
ATOM 770 N N . ALA A 1 92 ? -1.767 -9.131 6.149 1.00 96.94 92 ALA A N 1
ATOM 771 C CA . ALA A 1 92 ? -1.988 -10.168 7.154 1.00 96.94 92 ALA A CA 1
ATOM 772 C C . ALA A 1 92 ? -0.934 -11.278 7.043 1.00 96.94 92 ALA A C 1
ATOM 774 O O . ALA A 1 92 ? -0.305 -11.622 8.040 1.00 96.94 92 ALA A O 1
ATOM 775 N N . ASP A 1 93 ? -0.707 -11.772 5.825 1.00 96.62 93 ASP A N 1
ATOM 776 C CA . ASP A 1 93 ? 0.266 -12.827 5.547 1.00 96.62 93 ASP A CA 1
ATOM 777 C C . ASP A 1 93 ? 1.712 -12.343 5.789 1.00 96.62 93 ASP A C 1
ATOM 779 O O . ASP A 1 93 ? 2.530 -13.097 6.307 1.00 96.62 93 ASP A O 1
ATOM 783 N N . GLU A 1 94 ? 2.038 -11.090 5.447 1.00 93.50 94 GLU A N 1
ATOM 784 C CA . GLU A 1 94 ? 3.393 -10.539 5.608 1.00 93.50 94 GLU A CA 1
ATOM 785 C C . GLU A 1 94 ? 3.783 -10.283 7.072 1.00 93.50 94 GLU A C 1
ATOM 787 O O . GLU A 1 94 ? 4.930 -10.520 7.444 1.00 93.50 94 GLU A O 1
ATOM 792 N N . PHE A 1 95 ? 2.853 -9.784 7.890 1.00 94.12 95 PHE A N 1
ATOM 793 C CA . PHE A 1 95 ? 3.118 -9.397 9.283 1.00 94.12 95 PHE A CA 1
ATOM 794 C C . PHE A 1 95 ? 2.559 -10.394 10.305 1.00 94.12 95 PHE A C 1
ATOM 796 O O . PHE A 1 95 ? 2.500 -10.080 11.491 1.00 94.12 95 PHE A O 1
ATOM 803 N N . GLU A 1 96 ? 2.125 -11.572 9.850 1.00 94.62 96 GLU A N 1
ATOM 804 C CA . GLU A 1 96 ? 1.547 -12.634 10.687 1.00 94.62 96 GLU A CA 1
ATOM 805 C C . GLU A 1 96 ? 0.363 -12.144 11.548 1.00 94.62 96 GLU A C 1
ATOM 807 O O . GLU A 1 96 ? 0.166 -12.542 12.697 1.00 94.62 96 GLU A O 1
ATOM 812 N N . LEU A 1 97 ? -0.455 -11.261 10.972 1.00 95.19 97 LEU A N 1
ATOM 813 C CA . LEU A 1 97 ? -1.641 -10.692 11.605 1.00 95.19 97 LEU A CA 1
ATOM 814 C C . LEU A 1 97 ? -2.910 -11.354 11.084 1.00 95.19 97 LEU A C 1
ATOM 816 O O . LEU A 1 97 ? -2.955 -11.928 9.999 1.00 95.19 97 LEU A O 1
ATOM 820 N N . THR A 1 98 ? -4.005 -11.209 11.826 1.00 96.50 98 THR A N 1
ATOM 821 C CA . THR A 1 98 ? -5.308 -11.629 11.308 1.00 96.50 98 THR A CA 1
ATOM 822 C C . THR A 1 98 ? -5.914 -10.541 10.421 1.00 96.50 98 THR A C 1
ATOM 824 O O . THR A 1 98 ? -5.838 -9.343 10.717 1.00 96.50 98 THR A O 1
ATOM 827 N N . ILE A 1 99 ? -6.601 -10.956 9.352 1.00 95.56 99 ILE A N 1
ATOM 828 C CA . ILE A 1 99 ? -7.383 -10.040 8.507 1.00 95.56 99 ILE A CA 1
ATOM 829 C C . ILE A 1 99 ? -8.430 -9.292 9.347 1.00 95.56 99 ILE A C 1
ATOM 831 O O . ILE A 1 99 ? -8.728 -8.132 9.067 1.00 95.56 99 ILE A O 1
ATOM 835 N N . GLU A 1 100 ? -8.987 -9.929 10.380 1.00 95.69 100 GLU A N 1
ATOM 836 C CA . GLU A 1 100 ? -9.982 -9.315 11.261 1.00 95.69 100 GLU A CA 1
ATOM 837 C C . GLU A 1 100 ? -9.403 -8.126 12.037 1.00 95.69 100 GLU A C 1
ATOM 839 O O . GLU A 1 100 ? -9.996 -7.045 12.024 1.00 95.69 100 GLU A O 1
ATOM 844 N N . THR A 1 101 ? -8.204 -8.279 12.609 1.00 95.81 101 THR A N 1
ATOM 845 C CA . THR A 1 101 ? -7.470 -7.189 13.270 1.00 95.81 101 THR A CA 1
ATOM 846 C C . THR A 1 101 ? -7.257 -6.012 12.315 1.00 95.81 101 THR A C 1
ATOM 848 O O . THR A 1 101 ? -7.557 -4.865 12.655 1.00 95.81 101 THR A O 1
ATOM 851 N N . LEU A 1 102 ? -6.818 -6.281 11.082 1.00 96.50 102 LEU A N 1
ATOM 852 C CA . LEU A 1 102 ? -6.605 -5.229 10.085 1.00 96.50 102 LEU A CA 1
ATOM 853 C C . LEU A 1 102 ? -7.917 -4.562 9.640 1.00 96.50 102 LEU A C 1
ATOM 855 O O . LEU A 1 102 ? -7.954 -3.346 9.449 1.00 96.50 102 LEU A O 1
ATOM 859 N N . LYS A 1 103 ? -9.014 -5.321 9.512 1.00 95.19 103 LYS A N 1
ATOM 860 C CA . LYS A 1 103 ? -10.350 -4.781 9.193 1.00 95.19 103 LYS A CA 1
ATOM 861 C C . LYS A 1 103 ? -10.850 -3.838 10.292 1.00 95.19 103 LYS A C 1
ATOM 863 O O . LYS A 1 103 ? -11.383 -2.773 9.972 1.00 95.19 103 LYS A O 1
ATOM 868 N N . GLN A 1 104 ? -10.652 -4.189 11.563 1.00 94.50 104 GLN A N 1
ATOM 869 C CA . GLN A 1 104 ? -11.006 -3.325 12.695 1.00 94.50 104 GLN A CA 1
ATOM 870 C C . GLN A 1 104 ? -10.212 -2.011 12.665 1.00 94.50 104 GLN A C 1
ATOM 872 O O . GLN A 1 104 ? -10.805 -0.930 12.733 1.00 94.50 104 GLN A O 1
ATOM 877 N N . GLN A 1 105 ? -8.893 -2.091 12.472 1.00 92.69 105 GLN A N 1
ATOM 878 C CA . GLN A 1 105 ? -8.027 -0.913 12.390 1.00 92.69 105 GLN A CA 1
ATOM 879 C C . GLN A 1 105 ? -8.372 -0.022 11.184 1.00 92.69 105 GLN A C 1
ATOM 881 O O . GLN A 1 105 ? -8.466 1.203 11.306 1.00 92.69 105 GLN A O 1
ATOM 886 N N . LEU A 1 106 ? -8.660 -0.623 10.024 1.00 92.62 106 LEU A N 1
ATOM 887 C CA . LEU A 1 106 ? -9.120 0.093 8.834 1.00 92.62 106 LEU A CA 1
ATOM 888 C C . LEU A 1 106 ? -10.410 0.877 9.113 1.00 92.62 106 LEU A C 1
ATOM 890 O O . LEU A 1 106 ? -10.527 2.051 8.751 1.00 92.62 106 LEU A O 1
ATOM 894 N N . GLN A 1 107 ? -11.377 0.247 9.784 1.00 91.12 107 GLN A N 1
ATOM 895 C CA . GLN A 1 107 ? -12.637 0.893 10.140 1.00 91.12 107 GLN A CA 1
ATOM 896 C C . GLN A 1 107 ? -12.423 2.058 11.115 1.00 91.12 107 GLN A C 1
ATOM 898 O O . GLN A 1 107 ? -13.079 3.097 10.988 1.00 91.12 107 GLN A O 1
ATOM 903 N N . GLN A 1 108 ? -11.496 1.918 12.064 1.00 88.19 108 GLN A N 1
ATOM 904 C CA . GLN A 1 108 ? -11.129 2.999 12.974 1.00 88.19 108 GLN A CA 1
ATOM 905 C C . GLN A 1 108 ? -10.496 4.183 12.221 1.00 88.19 108 GLN A C 1
ATOM 907 O O . GLN A 1 108 ? -10.881 5.334 12.442 1.00 88.19 108 GLN A O 1
ATOM 912 N N . SER A 1 109 ? -9.592 3.907 11.279 1.00 83.62 109 SER A N 1
ATOM 913 C CA . SER A 1 109 ? -8.947 4.915 10.426 1.00 83.62 109 SER A CA 1
ATOM 914 C C . SER A 1 109 ? -9.955 5.699 9.570 1.00 83.62 109 SER A C 1
ATOM 916 O O . SER A 1 109 ? -9.903 6.934 9.496 1.00 83.62 109 SER A O 1
ATOM 918 N N . LEU A 1 110 ? -10.947 5.008 8.996 1.00 83.50 110 LEU A N 1
ATOM 919 C CA . LEU A 1 110 ? -12.047 5.629 8.250 1.00 83.50 110 LEU A CA 1
ATOM 920 C C . LEU A 1 110 ? -12.882 6.577 9.125 1.00 83.50 110 LEU A C 1
ATOM 922 O O . LEU A 1 110 ? -13.147 7.712 8.723 1.00 83.50 110 LEU A O 1
ATOM 926 N N . LYS A 1 111 ? -13.252 6.148 10.340 1.00 84.00 111 LYS A N 1
ATOM 927 C CA . LYS A 1 111 ? -14.013 6.978 11.293 1.00 84.00 111 LYS A CA 1
ATOM 928 C C . LYS A 1 111 ? -13.238 8.232 11.706 1.00 84.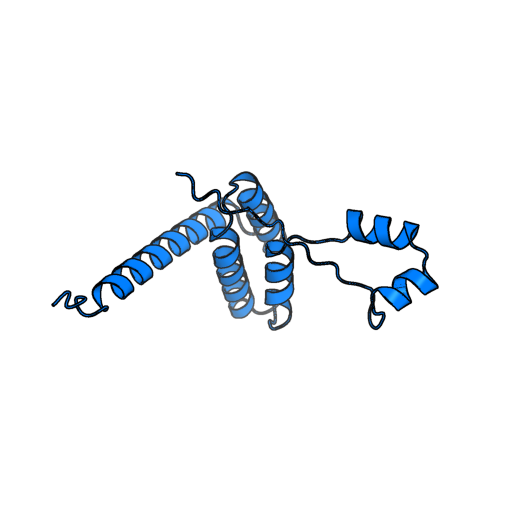00 111 LYS A C 1
ATOM 930 O O . LYS A 1 111 ? -13.811 9.319 11.769 1.00 84.00 111 LYS A O 1
ATOM 935 N N . ASN A 1 112 ? -11.936 8.100 11.958 1.00 78.62 112 ASN A N 1
ATOM 936 C CA . ASN A 1 112 ? -11.078 9.223 12.344 1.00 78.62 112 ASN A CA 1
ATOM 937 C C . ASN A 1 112 ? -10.939 10.247 11.204 1.00 78.62 112 ASN A C 1
ATOM 939 O O . ASN A 1 112 ? -11.029 11.450 11.442 1.00 78.62 112 ASN A O 1
ATOM 943 N N . SER A 1 113 ? -10.809 9.768 9.964 1.00 76.00 113 SER A N 1
ATOM 944 C CA . SER A 1 113 ? -10.709 10.610 8.762 1.00 76.00 113 SER A CA 1
ATOM 945 C C . SER A 1 113 ? -11.997 11.390 8.457 1.00 76.00 113 SER A C 1
ATOM 947 O O . SER A 1 113 ? -11.956 12.479 7.886 1.00 76.00 113 SER A O 1
ATOM 949 N N . GLN A 1 114 ? -13.160 10.848 8.830 1.00 75.38 114 GLN A N 1
ATOM 950 C CA . GLN A 1 114 ? -14.449 11.536 8.701 1.00 75.38 114 GLN A CA 1
ATOM 951 C C . GLN A 1 114 ? -14.624 12.641 9.751 1.00 75.38 114 GLN A C 1
ATOM 953 O O . GLN A 1 114 ? -15.080 13.734 9.414 1.00 75.38 114 GLN A O 1
ATOM 958 N N . LYS A 1 115 ? -14.225 12.385 11.005 1.00 72.38 115 LYS A N 1
ATOM 959 C CA . LYS A 1 115 ? -14.284 13.384 12.086 1.00 72.38 115 LYS A CA 1
ATOM 960 C C . LYS A 1 115 ? -13.389 14.591 11.806 1.00 72.38 115 LYS A C 1
ATOM 962 O O . LYS A 1 115 ? -13.831 15.721 11.991 1.00 72.38 115 LYS A O 1
ATOM 967 N N . SER A 1 116 ? -12.168 14.368 11.316 1.00 71.62 116 SER A N 1
ATOM 968 C CA . SER A 1 116 ? -11.252 15.462 10.964 1.00 71.62 116 SER A CA 1
ATOM 969 C C . SER A 1 116 ? -11.778 16.319 9.807 1.00 71.62 116 SER A C 1
ATOM 971 O O . SER A 1 116 ? -11.664 17.541 9.855 1.00 71.62 116 SER A O 1
ATOM 973 N N . ARG A 1 117 ? -12.434 15.710 8.807 1.00 68.88 117 ARG A N 1
ATOM 974 C CA . ARG A 1 117 ? -13.109 16.446 7.723 1.00 68.88 117 ARG A CA 1
ATOM 975 C C . ARG A 1 117 ? -14.286 17.290 8.204 1.00 68.88 117 ARG A C 1
ATOM 977 O O . ARG A 1 117 ? -14.431 18.415 7.740 1.00 68.88 117 ARG A O 1
ATOM 984 N N . GLN A 1 118 ? -15.110 16.770 9.116 1.00 69.38 118 GLN A N 1
ATOM 985 C CA . GLN A 1 118 ? -16.218 17.545 9.684 1.00 69.38 118 GLN A CA 1
ATOM 986 C C . GLN A 1 118 ? -15.701 18.746 10.477 1.00 69.38 118 GLN A C 1
ATOM 988 O O . GLN A 1 118 ? -16.170 19.852 10.253 1.00 69.38 118 GLN A O 1
ATOM 993 N N . MET A 1 119 ? -14.686 18.570 11.327 1.00 63.25 119 MET A N 1
ATOM 994 C CA . MET A 1 119 ? -14.107 19.684 12.090 1.00 63.25 119 MET A CA 1
ATOM 995 C C . MET A 1 119 ? -13.469 20.760 11.199 1.00 63.25 119 MET A C 1
ATOM 997 O O . MET A 1 119 ? -13.606 21.941 11.496 1.00 63.25 119 MET A O 1
ATOM 1001 N N . ALA A 1 120 ? -12.826 20.379 10.089 1.00 66.94 120 ALA A N 1
ATOM 1002 C CA . ALA A 1 120 ? -12.276 21.340 9.129 1.00 66.94 120 ALA A CA 1
ATOM 1003 C C . ALA A 1 120 ? -13.369 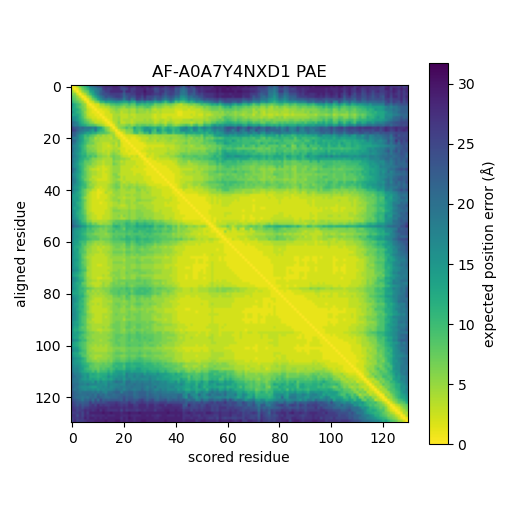22.173 8.430 1.00 66.94 120 ALA A C 1
ATOM 1005 O O . ALA A 1 120 ? -13.190 23.371 8.245 1.00 66.94 120 ALA A O 1
ATOM 1006 N N . SER A 1 121 ? -14.517 21.562 8.114 1.00 63.50 121 SER A N 1
ATOM 1007 C CA . SER A 1 121 ? -15.676 22.238 7.509 1.00 63.50 121 SER A CA 1
ATOM 1008 C C . SER A 1 121 ? -16.361 23.247 8.442 1.00 63.50 121 SER A C 1
ATOM 1010 O O . SER A 1 121 ? -17.014 24.160 7.950 1.00 63.50 121 SER A O 1
ATOM 1012 N N . TYR A 1 122 ? -16.227 23.109 9.765 1.00 59.91 122 TYR A N 1
ATOM 1013 C CA . TYR A 1 122 ? -16.763 24.077 10.733 1.00 59.91 122 TYR A CA 1
ATOM 1014 C C . TYR A 1 122 ? -15.858 25.301 10.945 1.00 59.91 122 TYR A C 1
ATOM 1016 O O . TYR A 1 122 ? -16.291 26.267 11.567 1.00 59.91 122 TYR A O 1
ATOM 1024 N N . ASN A 1 123 ? -14.618 25.268 10.446 1.00 67.25 123 ASN A N 1
ATOM 1025 C CA . ASN A 1 123 ? -13.629 26.332 10.633 1.00 67.25 123 ASN A CA 1
ATOM 1026 C C . ASN A 1 123 ? -13.482 27.263 9.416 1.00 67.25 123 ASN A C 1
ATOM 1028 O O . ASN A 1 123 ? -12.626 28.148 9.437 1.00 67.25 123 ASN A O 1
ATOM 1032 N N . GLU A 1 124 ? -14.289 27.087 8.367 1.00 60.84 124 GLU A N 1
ATOM 1033 C CA . GLU A 1 124 ? -14.390 28.071 7.286 1.00 60.84 124 GLU A CA 1
ATOM 1034 C C . GLU A 1 124 ? -15.331 29.208 7.725 1.00 60.84 124 GLU A C 1
ATOM 1036 O O . GLU A 1 124 ? -16.458 28.933 8.149 1.00 60.84 124 GLU A O 1
ATOM 1041 N N . PRO A 1 125 ? -14.890 30.483 7.683 1.00 63.56 125 PRO A N 1
ATOM 1042 C CA . PRO A 1 125 ? -15.772 31.603 7.984 1.00 63.56 125 PRO A CA 1
ATOM 1043 C C . PRO A 1 125 ? -16.939 31.617 6.984 1.00 63.56 125 PRO A C 1
ATOM 1045 O O . PRO A 1 125 ? -16.740 31.250 5.822 1.00 63.56 125 PRO A O 1
ATOM 1048 N N . PRO A 1 126 ? -18.154 32.016 7.407 1.00 64.62 126 PRO A N 1
ATOM 1049 C CA . PRO A 1 126 ? -19.300 32.073 6.510 1.00 64.62 126 PRO A CA 1
ATOM 1050 C C . PRO A 1 126 ? -18.963 32.937 5.293 1.00 64.62 126 PRO A C 1
ATOM 1052 O O . PRO A 1 126 ? -18.452 34.048 5.437 1.00 64.62 126 PRO A O 1
ATOM 1055 N N . ILE A 1 127 ? -19.224 32.392 4.103 1.00 65.06 127 ILE A N 1
ATOM 1056 C CA . ILE A 1 127 ? -19.118 33.121 2.841 1.00 65.06 127 ILE A CA 1
ATOM 1057 C C . ILE A 1 127 ? -20.165 34.233 2.908 1.00 65.06 127 ILE A C 1
ATOM 1059 O O . ILE A 1 127 ? -21.365 33.960 2.932 1.00 65.06 127 ILE A O 1
ATOM 1063 N N . ASP A 1 128 ? -19.693 35.468 3.029 1.00 66.19 128 ASP A N 1
ATOM 1064 C CA . ASP A 1 128 ? -20.513 36.671 2.947 1.00 66.19 128 ASP A CA 1
ATOM 1065 C C . ASP A 1 128 ? -20.928 36.866 1.481 1.00 66.19 128 ASP A C 1
ATOM 1067 O O . ASP A 1 128 ? -20.180 37.432 0.687 1.00 66.19 128 ASP A O 1
ATOM 1071 N N . ASP A 1 129 ? -22.082 36.309 1.105 1.00 59.53 129 ASP A N 1
ATOM 1072 C CA . ASP A 1 129 ? -22.781 36.659 -0.137 1.00 59.53 129 ASP A CA 1
ATOM 1073 C C . ASP A 1 129 ? -23.511 37.997 0.092 1.00 59.53 129 ASP A C 1
ATOM 1075 O O . ASP A 1 129 ? -24.715 38.032 0.367 1.00 59.53 129 ASP A O 1
ATOM 1079 N N . SER A 1 130 ? -22.752 39.094 0.022 1.00 57.22 130 SER A N 1
ATOM 1080 C CA . SER A 1 130 ? -23.268 40.467 -0.084 1.00 57.22 130 SER A CA 1
ATOM 1081 C C . SER A 1 130 ? -23.039 41.028 -1.484 1.00 57.22 130 SER A C 1
ATOM 1083 O O . SER A 1 130 ? -21.897 40.925 -1.989 1.00 57.22 130 SER A O 1
#

pLDDT: mean 83.94, std 13.21, range [37.81, 96.94]

Mean predicted aligned error: 9.08 Å

Radius of gyration: 19.96 Å; Cα contacts (8 Å, |Δi|>4): 76; chains: 1; bounding box: 46×53×44 Å

Sequence (130 aa):
LLVERNRLDVFVLQLPAGKDPDDFIRASGPEKFKEVYKQQRMTWTAFKIHYLRKERNLQNETDQIGYIDDCLREIAKLDQAVERELYLKQLADEFELTIETLKQQLQQSLKNSQKSRQMASYNEPPIDDS

Nearest PDB structures (foldseek):
  5guj-assembly1_A  TM=8.459E-01  e=2.541E-07  Bacillus subtilis subsp. subtilis str. 168
  5vaz-assembly2_B  TM=7.141E-01  e=3.504E-03  Pseudomonas aeruginosa PAO1
  1dd9-assembly1_A  TM=7.703E-01  e=1.215E-02  Escherichia coli
  5w36-assembly1_A  TM=7.922E-01  e=2.070E-02  Mycobacterium tuberculosis H37Rv
  3b39-assembly2_B  TM=7.976E-01  e=4.469E-02  Escherichia coli K-12

Secondary structure (DSSP, 8-state):
----------EEE-PSTT--HHHHHHHH-HHHHHHHHHHHEEEHHHHHHHHHHTT--TTSHHHHHHHHHHHHHHHTT-S-HHHHHHHHHHHHHHTT--HHHHHHHHHHHHHHHHHHHHHHHTSSPP----